Protein AF-A0A1F7A642-F1 (afdb_monomer)

Mean predicted aligned error: 2.43 Å

Sequence (135 aa):
MNEIINKEIEILWADDEKYSVEQKLEAFSRLKESASEKDLPQLLELLKSDRNNFWTRELLSEPVSQLGGSECLPELFEALFLNEQEGHDNDSFRLFLTEIAESEPEKCKEQLMLLLSKPDFKNKKDAEWLLQFCK

Foldseek 3Di:
DDVLLVVLVVQLLDDCVVPPPVRNVVSLVSNLVSDALVCLVVLLVSLPDPSDDLVSVLSSLQSNLVNPQLVCVVSLQVSVVVCVVVPHPSPSSLVSLLVSCQVPLVSNLVSLVVLCPDPPRDPVVSSVVSNVSSD

Nearest PDB structures (foldseek):
  2x1g-assembly2_G  TM=5.239E-01  e=5.440E+00  Drosophila melanogaster
  7p3y-assembly1_B  TM=4.889E-01  e=6.300E+00  Saccharomyces cerevisiae

pLDDT: mean 97.06, std 2.3, range [80.88, 98.69]

Structure (mmCIF, N/CA/C/O backbone):
data_AF-A0A1F7A642-F1
#
_entry.id   AF-A0A1F7A642-F1
#
loop_
_atom_site.group_PDB
_atom_site.id
_atom_site.type_symbol
_atom_site.label_atom_id
_atom_site.label_alt_id
_atom_site.label_comp_id
_atom_site.label_asym_id
_atom_site.label_entity_id
_atom_site.label_seq_id
_atom_site.pdbx_PDB_ins_code
_atom_site.Cartn_x
_atom_site.Cartn_y
_atom_site.Cartn_z
_atom_site.occupancy
_atom_site.B_iso_or_equiv
_atom_site.auth_seq_id
_atom_site.auth_comp_id
_atom_site.auth_asym_id
_atom_site.auth_atom_id
_atom_site.pdbx_PDB_model_num
ATOM 1 N N . MET A 1 1 ? -3.763 15.997 -12.162 1.00 80.88 1 MET A N 1
ATOM 2 C CA . MET A 1 1 ? -2.970 14.840 -12.601 1.00 80.88 1 MET A CA 1
ATOM 3 C C . MET A 1 1 ? -1.533 15.300 -12.711 1.00 80.88 1 MET A C 1
ATOM 5 O O . MET A 1 1 ? -1.265 16.260 -13.426 1.00 80.88 1 MET A O 1
ATOM 9 N N . ASN A 1 2 ? -0.660 14.712 -11.907 1.00 93.94 2 ASN A N 1
ATOM 10 C CA . ASN A 1 2 ? 0.756 15.023 -11.850 1.00 93.94 2 ASN A CA 1
ATOM 11 C C . ASN A 1 2 ? 1.484 14.214 -12.932 1.00 93.94 2 ASN A C 1
ATOM 13 O O . ASN A 1 2 ? 1.486 12.982 -12.912 1.00 93.94 2 ASN A O 1
ATOM 17 N N . GLU A 1 3 ? 2.066 14.919 -13.902 1.00 96.25 3 GLU A N 1
ATOM 18 C CA . GLU A 1 3 ? 2.737 14.311 -15.058 1.00 96.25 3 GLU A CA 1
ATOM 19 C C . GLU A 1 3 ? 4.022 13.569 -14.671 1.00 96.25 3 GLU A C 1
ATOM 21 O O . GLU A 1 3 ? 4.417 12.632 -15.363 1.00 96.25 3 GLU A O 1
ATOM 26 N N . ILE A 1 4 ? 4.665 13.944 -13.556 1.00 97.81 4 ILE A N 1
ATOM 27 C CA . ILE A 1 4 ? 5.838 13.218 -13.056 1.00 97.81 4 ILE A CA 1
ATOM 28 C C . ILE A 1 4 ? 5.401 11.831 -12.590 1.00 97.81 4 ILE A C 1
ATOM 30 O O . ILE A 1 4 ? 5.971 10.844 -13.040 1.00 97.81 4 ILE A O 1
ATOM 34 N N . ILE A 1 5 ? 4.331 11.741 -11.795 1.00 98.25 5 ILE A N 1
ATOM 35 C CA . ILE A 1 5 ? 3.779 10.456 -11.344 1.00 98.25 5 ILE A CA 1
ATOM 36 C C . ILE A 1 5 ? 3.458 9.551 -12.545 1.00 98.25 5 ILE A C 1
ATOM 38 O O . ILE A 1 5 ? 3.882 8.397 -12.563 1.00 98.25 5 ILE A O 1
ATOM 42 N N . ASN A 1 6 ? 2.798 10.083 -13.583 1.00 97.19 6 ASN A N 1
ATOM 43 C CA . ASN A 1 6 ? 2.490 9.331 -14.808 1.00 97.19 6 ASN A CA 1
ATOM 44 C C . ASN A 1 6 ? 3.745 8.845 -15.541 1.00 97.19 6 ASN A C 1
ATOM 46 O O . ASN A 1 6 ? 3.799 7.717 -16.021 1.00 97.19 6 ASN A O 1
ATOM 50 N N . LYS A 1 7 ? 4.766 9.694 -15.654 1.00 98.19 7 LYS A N 1
ATOM 51 C CA . LYS A 1 7 ? 6.006 9.324 -16.335 1.00 98.19 7 LYS A CA 1
ATOM 52 C C . LYS A 1 7 ? 6.761 8.232 -15.580 1.00 98.19 7 LYS A C 1
ATOM 54 O O . LYS A 1 7 ? 7.294 7.318 -16.205 1.00 98.19 7 LYS A O 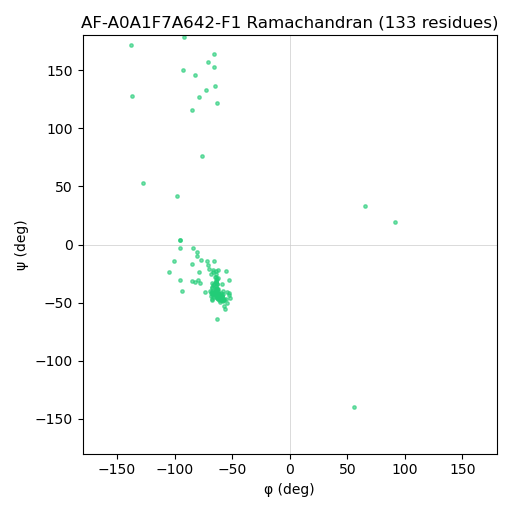1
ATOM 59 N N . GLU A 1 8 ? 6.845 8.345 -14.260 1.00 98.44 8 GLU A N 1
ATOM 60 C CA . GLU A 1 8 ? 7.638 7.426 -13.450 1.00 98.44 8 GLU A CA 1
ATOM 61 C C . GLU A 1 8 ? 6.924 6.079 -13.235 1.00 98.44 8 GLU A C 1
ATOM 63 O O . GLU A 1 8 ? 7.593 5.047 -13.253 1.00 98.44 8 GLU A O 1
ATOM 68 N N . ILE A 1 9 ? 5.585 6.035 -13.146 1.00 98.12 9 ILE A N 1
ATOM 69 C CA . ILE A 1 9 ? 4.854 4.755 -13.050 1.00 98.12 9 ILE A CA 1
ATOM 70 C C . ILE A 1 9 ? 5.013 3.891 -14.312 1.00 98.12 9 ILE A C 1
ATOM 72 O O . ILE A 1 9 ? 5.126 2.672 -14.215 1.00 98.12 9 ILE A O 1
ATOM 76 N N . GLU A 1 10 ? 5.139 4.498 -15.498 1.00 98.25 10 GLU A N 1
ATOM 77 C CA . GLU A 1 10 ? 5.435 3.757 -16.734 1.00 98.25 10 GLU A CA 1
ATOM 78 C C . GLU A 1 10 ? 6.807 3.068 -16.706 1.00 98.25 10 GLU A C 1
ATOM 80 O O . GLU A 1 10 ? 6.996 2.044 -17.363 1.00 98.25 10 GLU A O 1
ATOM 85 N N . ILE A 1 11 ? 7.768 3.605 -15.944 1.00 98.19 11 ILE A N 1
ATOM 86 C CA . ILE A 1 11 ? 9.065 2.953 -15.720 1.00 98.19 11 ILE A CA 1
ATOM 87 C C . ILE A 1 11 ? 8.888 1.768 -14.764 1.00 98.19 11 ILE A C 1
ATOM 89 O O . ILE A 1 11 ? 9.446 0.701 -15.013 1.00 98.19 11 ILE A O 1
ATOM 93 N N . LEU A 1 12 ? 8.079 1.924 -13.712 1.00 97.81 12 LEU A N 1
ATOM 94 C CA . LEU A 1 12 ? 7.792 0.847 -12.758 1.00 97.81 12 LEU A CA 1
ATOM 95 C C . LEU A 1 12 ? 7.071 -0.343 -13.411 1.00 97.81 12 LEU A C 1
ATOM 97 O O . LEU A 1 12 ? 7.401 -1.489 -13.110 1.00 97.81 12 LEU A O 1
ATOM 101 N N . TRP A 1 13 ? 6.147 -0.085 -14.341 1.00 97.81 13 TRP A N 1
ATOM 102 C CA . TRP A 1 13 ? 5.422 -1.119 -15.096 1.00 97.81 13 TRP A CA 1
ATOM 103 C C . TRP A 1 13 ? 6.188 -1.719 -16.274 1.00 97.81 13 TRP A C 1
ATOM 105 O O . TRP A 1 13 ? 5.711 -2.670 -16.894 1.00 97.81 13 TRP A O 1
ATOM 115 N N . ALA A 1 14 ? 7.326 -1.146 -16.649 1.00 96.94 14 ALA A N 1
ATOM 116 C CA . ALA A 1 14 ? 8.105 -1.670 -17.756 1.00 96.94 14 ALA A CA 1
ATOM 117 C C . ALA A 1 14 ? 8.780 -2.998 -17.387 1.00 96.94 14 ALA A C 1
ATOM 119 O O . ALA A 1 14 ? 9.028 -3.287 -16.220 1.00 96.94 14 ALA A O 1
ATOM 120 N N . ASP A 1 15 ? 9.118 -3.793 -18.397 1.00 92.25 15 ASP A N 1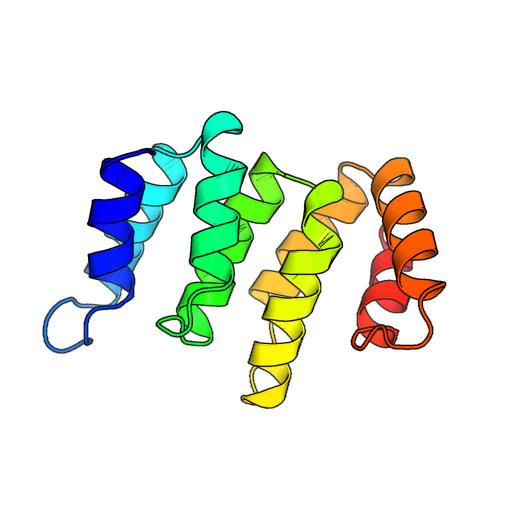
ATOM 121 C CA . ASP A 1 15 ? 9.882 -5.028 -18.218 1.00 92.25 15 ASP A CA 1
ATOM 122 C C . ASP A 1 15 ? 11.314 -4.745 -17.712 1.00 92.25 15 ASP A C 1
ATOM 124 O O . ASP A 1 15 ? 11.881 -3.678 -17.984 1.00 92.25 15 ASP A O 1
ATOM 128 N N . ASP A 1 16 ? 11.898 -5.707 -16.998 1.00 89.94 16 ASP A N 1
ATOM 129 C CA . ASP A 1 16 ? 13.271 -5.653 -16.485 1.00 89.94 16 ASP A CA 1
ATOM 130 C C . ASP A 1 16 ? 14.319 -5.610 -17.614 1.00 89.94 16 ASP A C 1
ATOM 132 O O . ASP A 1 16 ? 15.417 -5.089 -17.419 1.00 89.94 16 ASP A O 1
ATOM 136 N N . GLU A 1 17 ? 13.981 -6.075 -18.826 1.00 92.81 17 GLU A N 1
ATOM 137 C CA . GLU A 1 17 ? 14.832 -5.902 -20.015 1.00 92.81 17 GLU A CA 1
ATOM 138 C C . GLU A 1 17 ? 14.996 -4.428 -20.424 1.00 92.81 17 GLU A C 1
ATOM 140 O O . GLU A 1 17 ? 15.998 -4.053 -21.038 1.00 92.81 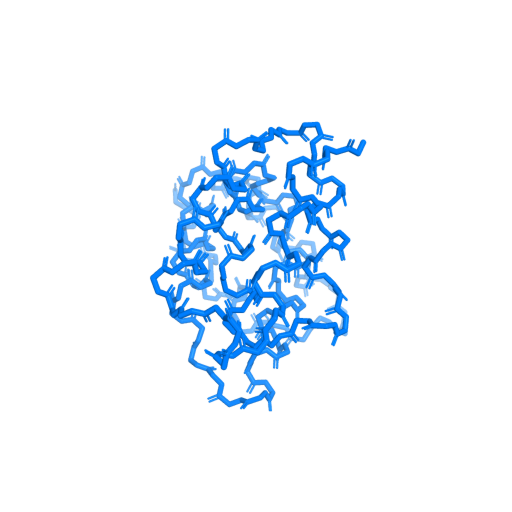17 GLU A O 1
ATOM 145 N N . LYS A 1 18 ? 14.004 -3.582 -20.111 1.00 96.06 18 LYS A N 1
ATOM 146 C CA . LYS A 1 18 ? 13.991 -2.166 -20.500 1.00 96.06 18 LYS A CA 1
ATOM 147 C C . LYS A 1 18 ? 14.563 -1.263 -19.412 1.00 96.06 18 LYS A C 1
ATOM 149 O O . LYS A 1 18 ? 15.252 -0.296 -19.741 1.00 96.06 18 LYS A O 1
ATOM 154 N N . TYR A 1 19 ? 14.249 -1.548 -18.151 1.00 96.62 19 TYR A N 1
ATOM 155 C CA . TYR A 1 19 ? 14.750 -0.797 -17.005 1.00 96.62 19 TYR A CA 1
ATOM 156 C C . TYR A 1 19 ? 15.172 -1.746 -15.893 1.00 96.62 19 TYR A C 1
ATOM 158 O O . TYR A 1 19 ? 14.376 -2.571 -15.453 1.00 96.62 19 TYR A O 1
ATOM 166 N N . SER A 1 20 ? 16.400 -1.581 -15.402 1.00 97.00 20 SER A N 1
ATOM 167 C CA . SER A 1 20 ? 16.897 -2.359 -14.270 1.00 97.00 20 SER A CA 1
ATOM 168 C C . SER A 1 20 ? 16.131 -2.036 -12.984 1.00 97.00 20 SER A C 1
ATOM 170 O O . SER A 1 20 ? 15.477 -0.994 -12.868 1.00 97.00 20 SER A O 1
ATOM 172 N N . VAL A 1 21 ? 16.262 -2.906 -11.981 1.00 96.50 21 VAL A N 1
ATOM 173 C CA . VAL A 1 21 ? 15.678 -2.691 -10.648 1.00 96.50 21 VAL A CA 1
ATOM 174 C C . VAL A 1 21 ? 16.123 -1.349 -10.061 1.00 96.50 21 VAL A C 1
ATOM 176 O O . VAL A 1 21 ? 15.297 -0.617 -9.525 1.00 96.50 21 VAL A O 1
ATOM 179 N N . GLU A 1 22 ? 17.392 -0.972 -10.221 1.00 97.50 22 GLU A N 1
ATOM 180 C CA . GLU A 1 22 ? 17.917 0.316 -9.755 1.00 97.50 22 GLU A CA 1
ATOM 181 C C . GLU A 1 22 ? 17.212 1.487 -10.444 1.00 97.50 22 GLU A C 1
ATOM 183 O O . GLU A 1 22 ? 16.768 2.419 -9.778 1.00 97.50 22 GLU A O 1
ATOM 188 N N . GLN A 1 23 ? 17.031 1.419 -11.765 1.00 98.12 23 GLN A N 1
ATOM 189 C CA . GLN A 1 23 ? 16.343 2.470 -12.520 1.00 98.12 23 GLN A CA 1
ATOM 190 C C . GLN A 1 23 ? 14.871 2.598 -12.115 1.00 98.12 23 GLN A C 1
ATOM 192 O O . GLN A 1 23 ? 14.333 3.708 -12.071 1.00 98.12 23 GLN A O 1
ATOM 197 N N . LYS A 1 24 ? 14.223 1.474 -11.794 1.00 98.44 24 LYS A N 1
ATOM 198 C CA . LYS A 1 24 ? 12.858 1.456 -11.265 1.00 98.44 24 LYS A CA 1
ATOM 199 C C . LYS A 1 24 ? 12.797 2.046 -9.857 1.00 98.44 24 LYS A C 1
ATOM 201 O O . LYS A 1 24 ? 11.947 2.889 -9.605 1.00 98.44 24 LYS A O 1
ATOM 206 N N . LEU A 1 25 ? 13.724 1.706 -8.964 1.00 98.06 25 LEU A N 1
ATOM 207 C CA . LEU A 1 25 ? 13.790 2.304 -7.625 1.00 98.06 25 LEU A CA 1
ATOM 208 C C . LEU A 1 25 ? 14.066 3.814 -7.673 1.00 98.06 25 LEU A C 1
ATOM 210 O O . LEU A 1 25 ? 13.459 4.576 -6.924 1.00 98.06 25 LEU A O 1
ATOM 214 N N . GLU A 1 26 ? 14.913 4.276 -8.593 1.00 98.50 26 GLU A N 1
ATOM 215 C CA . GLU A 1 26 ? 15.109 5.709 -8.828 1.00 98.50 26 GLU A CA 1
ATOM 216 C C . GLU A 1 26 ? 13.831 6.388 -9.348 1.00 98.50 26 GLU A C 1
ATOM 218 O O . GLU A 1 26 ? 13.519 7.511 -8.946 1.00 98.50 26 GLU A O 1
ATOM 223 N N . ALA A 1 27 ? 13.082 5.724 -10.236 1.00 98.56 27 ALA A N 1
ATOM 224 C CA . ALA A 1 27 ? 11.791 6.220 -10.713 1.00 98.56 27 ALA A CA 1
ATOM 225 C C . ALA A 1 27 ? 10.766 6.298 -9.583 1.00 98.56 27 ALA A C 1
ATOM 227 O O . ALA A 1 27 ? 10.093 7.316 -9.435 1.00 98.56 27 ALA A O 1
ATOM 228 N N . PHE A 1 28 ? 10.714 5.277 -8.730 1.00 98.56 28 PHE A N 1
ATOM 229 C CA . PHE A 1 28 ? 9.895 5.290 -7.529 1.00 98.56 28 PHE A CA 1
ATOM 230 C C . PHE A 1 28 ? 10.268 6.445 -6.587 1.00 98.56 28 PHE A C 1
ATOM 232 O O . PHE A 1 28 ? 9.377 7.165 -6.142 1.00 98.56 28 PHE A O 1
ATOM 239 N N . SER A 1 29 ? 11.562 6.693 -6.343 1.00 98.50 29 SER A N 1
ATOM 240 C CA . SER A 1 29 ? 12.005 7.829 -5.517 1.00 98.50 29 SER A CA 1
ATOM 241 C C . SER A 1 29 ? 11.496 9.157 -6.075 1.00 98.50 29 SER A C 1
ATOM 243 O O . SER A 1 29 ? 10.905 9.948 -5.344 1.00 98.50 29 SER A O 1
ATOM 245 N N . ARG A 1 30 ? 11.633 9.376 -7.391 1.00 98.62 30 ARG A N 1
ATOM 24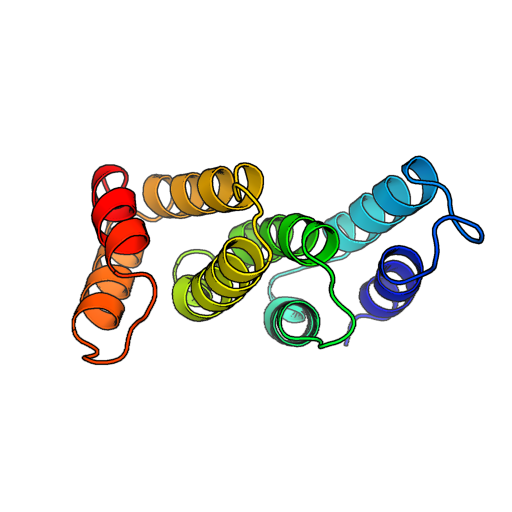6 C CA . ARG A 1 30 ? 11.126 10.587 -8.056 1.00 98.62 30 ARG A CA 1
ATOM 247 C C . ARG A 1 30 ? 9.605 10.698 -7.994 1.00 98.62 30 ARG A C 1
ATOM 249 O O . ARG A 1 30 ? 9.093 11.792 -7.769 1.00 98.62 30 ARG A O 1
ATOM 256 N N . LEU A 1 31 ? 8.885 9.588 -8.178 1.00 98.50 31 LEU A N 1
ATOM 257 C CA . LEU A 1 31 ? 7.429 9.536 -8.036 1.00 98.50 31 LEU A CA 1
ATOM 258 C C . LEU A 1 31 ? 7.028 9.993 -6.633 1.00 98.50 31 LEU A C 1
ATOM 260 O O . LEU A 1 31 ? 6.243 10.932 -6.511 1.00 98.50 31 LEU A O 1
ATOM 264 N N . LYS A 1 32 ? 7.619 9.387 -5.597 1.00 97.94 32 LYS A N 1
ATOM 265 C CA . LYS A 1 32 ? 7.338 9.692 -4.191 1.00 97.94 32 LYS A CA 1
ATOM 266 C C . LYS A 1 32 ? 7.666 11.143 -3.837 1.00 97.94 32 LYS A C 1
ATOM 268 O O . LYS A 1 32 ? 6.822 11.830 -3.280 1.00 97.94 32 LYS A O 1
ATOM 273 N N . GLU A 1 33 ? 8.846 11.631 -4.215 1.00 98.06 33 GLU A N 1
ATOM 274 C CA . GLU A 1 33 ? 9.274 13.018 -3.969 1.00 98.06 33 GLU A CA 1
ATOM 275 C C . GLU A 1 33 ? 8.386 14.054 -4.672 1.00 98.06 33 GLU A C 1
ATOM 277 O O . GLU A 1 33 ? 8.250 15.183 -4.201 1.00 98.06 33 GLU A O 1
ATOM 282 N N . SER A 1 34 ? 7.789 13.687 -5.809 1.00 97.81 34 SER A N 1
ATOM 283 C CA . SER A 1 34 ? 6.895 14.567 -6.567 1.00 97.81 34 SER A CA 1
ATOM 284 C C . SER A 1 34 ? 5.446 14.557 -6.080 1.00 97.81 34 SER A C 1
ATOM 286 O O . SER A 1 34 ? 4.681 15.444 -6.468 1.00 97.81 34 SER A O 1
ATOM 288 N N . ALA A 1 35 ? 5.058 13.550 -5.295 1.00 98.12 35 ALA A N 1
ATOM 289 C CA . ALA A 1 35 ? 3.684 13.341 -4.874 1.00 98.12 35 ALA A CA 1
ATOM 290 C C . ALA A 1 35 ? 3.316 14.214 -3.669 1.00 98.12 35 ALA A C 1
ATOM 292 O O . ALA A 1 35 ? 4.119 14.479 -2.777 1.00 98.12 35 ALA A O 1
ATOM 293 N N . SER A 1 36 ? 2.059 14.647 -3.640 1.00 98.12 36 SER A N 1
ATOM 294 C CA . SER A 1 36 ? 1.471 15.399 -2.533 1.00 98.12 36 SER A CA 1
ATOM 295 C C . SER A 1 36 ? 0.061 14.896 -2.227 1.00 98.12 36 SER A C 1
ATOM 297 O O . SER A 1 36 ? -0.517 14.149 -3.013 1.00 98.12 36 SER A O 1
ATOM 299 N N . GLU A 1 37 ? -0.550 15.359 -1.134 1.00 97.50 37 GLU A N 1
ATOM 300 C CA . GLU A 1 37 ? -1.937 15.010 -0.772 1.00 97.50 37 GLU A CA 1
ATOM 301 C C . GLU A 1 37 ? -2.941 15.264 -1.916 1.00 97.50 37 GLU A C 1
ATOM 303 O O . GLU A 1 37 ? -3.923 14.541 -2.069 1.00 97.50 37 GLU A O 1
ATOM 308 N N . LYS A 1 38 ? -2.681 16.260 -2.778 1.00 97.88 38 LYS A N 1
ATOM 309 C CA . LYS A 1 38 ? -3.528 16.573 -3.947 1.00 97.88 38 LYS A CA 1
ATOM 310 C C . LYS A 1 38 ? -3.523 15.475 -5.010 1.00 97.88 38 LYS A C 1
ATOM 312 O O . LYS A 1 38 ? -4.443 15.418 -5.824 1.00 97.88 38 LYS A O 1
ATOM 317 N N . ASP A 1 39 ? -2.491 14.642 -5.011 1.00 98.38 39 ASP A N 1
ATOM 318 C CA . ASP A 1 39 ? -2.287 13.560 -5.967 1.00 98.38 39 ASP A CA 1
ATOM 319 C C . ASP A 1 39 ? -2.799 12.217 -5.432 1.00 98.38 39 ASP A C 1
ATOM 321 O O . ASP A 1 39 ? -2.794 11.229 -6.163 1.00 98.38 39 ASP A O 1
ATOM 325 N N . LEU A 1 40 ? -3.301 12.170 -4.192 1.00 98.31 40 LEU A N 1
ATOM 326 C CA . LEU A 1 40 ? -3.823 10.950 -3.581 1.00 98.31 40 LEU A CA 1
ATOM 327 C C . LEU A 1 40 ? -4.886 10.244 -4.445 1.00 98.31 40 LEU A C 1
ATOM 329 O O . LEU A 1 40 ? -4.761 9.034 -4.624 1.00 98.31 40 LEU A O 1
ATOM 333 N N . PRO A 1 41 ? -5.867 10.933 -5.072 1.00 98.31 41 PRO A N 1
ATOM 334 C CA . PRO A 1 41 ? -6.806 10.264 -5.975 1.00 98.31 41 PRO A CA 1
ATOM 335 C C . PRO A 1 41 ? -6.113 9.545 -7.141 1.00 98.31 41 PRO A C 1
ATOM 337 O O . PRO A 1 41 ? -6.475 8.420 -7.467 1.00 98.31 41 PRO A O 1
ATOM 340 N N . GLN A 1 42 ? -5.077 10.159 -7.724 1.00 98.31 42 GLN A N 1
ATOM 341 C CA . GLN A 1 42 ? -4.292 9.554 -8.802 1.00 98.31 42 GLN A CA 1
ATOM 342 C C . GLN A 1 42 ? -3.493 8.351 -8.290 1.00 98.31 42 GLN A C 1
ATOM 344 O O . GLN A 1 42 ? -3.470 7.314 -8.940 1.00 98.31 42 GLN A O 1
ATOM 349 N N . LEU A 1 43 ? -2.866 8.447 -7.114 1.00 98.62 43 LEU A N 1
ATOM 350 C CA . LEU A 1 43 ? -2.131 7.326 -6.517 1.00 98.62 43 LEU A CA 1
ATOM 351 C C . LEU A 1 43 ? -3.045 6.131 -6.203 1.00 98.62 43 LEU A C 1
ATOM 353 O O . LEU A 1 43 ? -2.650 4.991 -6.431 1.00 98.62 43 LEU A O 1
ATOM 357 N N . LEU A 1 44 ? -4.273 6.378 -5.737 1.00 98.56 44 LEU A N 1
ATOM 358 C CA . LEU A 1 44 ? -5.264 5.326 -5.492 1.00 98.56 44 LEU A CA 1
ATOM 359 C C . LEU A 1 44 ? -5.741 4.665 -6.793 1.00 98.56 44 LEU A C 1
ATOM 361 O O . LEU A 1 44 ? -5.932 3.450 -6.822 1.00 98.56 44 LEU A O 1
ATOM 365 N N . GLU A 1 45 ? -5.908 5.433 -7.874 1.00 98.25 45 GLU A N 1
ATOM 366 C CA . GLU A 1 45 ? -6.174 4.875 -9.208 1.00 98.25 45 GLU A CA 1
ATOM 367 C C . GLU A 1 45 ? -5.013 3.996 -9.685 1.00 98.25 45 GLU A C 1
ATOM 369 O O . GLU A 1 45 ? -5.239 2.886 -10.170 1.00 98.25 45 GLU A O 1
ATOM 374 N N . LEU A 1 46 ? -3.771 4.450 -9.491 1.00 98.31 46 LEU A N 1
ATOM 375 C CA . LEU A 1 46 ? -2.584 3.680 -9.852 1.00 98.31 46 LEU A CA 1
ATOM 376 C C . LEU A 1 46 ? -2.460 2.400 -9.030 1.00 98.31 46 LEU A C 1
ATOM 378 O O . LEU A 1 46 ? -2.182 1.363 -9.618 1.00 98.31 46 LEU A O 1
ATOM 382 N N . LEU A 1 47 ? -2.717 2.429 -7.717 1.00 98.31 47 LEU A N 1
ATOM 383 C CA . LEU A 1 47 ? -2.682 1.245 -6.846 1.00 98.31 47 LEU A CA 1
ATOM 384 C C . LEU A 1 47 ? -3.668 0.155 -7.308 1.00 98.31 47 LEU A C 1
ATOM 386 O O . LEU A 1 47 ? -3.366 -1.036 -7.217 1.00 98.31 47 LEU A O 1
ATOM 390 N N . LYS A 1 48 ? -4.817 0.568 -7.859 1.00 97.56 48 LYS A N 1
ATOM 391 C CA . LYS A 1 48 ? -5.875 -0.308 -8.391 1.00 97.56 48 LYS A CA 1
ATOM 392 C C . LYS A 1 48 ? -5.639 -0.770 -9.834 1.00 97.56 48 LYS A C 1
ATOM 394 O O . LYS A 1 48 ? -6.452 -1.529 -10.358 1.00 97.56 48 LYS A O 1
ATOM 399 N N . SER A 1 49 ? -4.575 -0.313 -10.496 1.00 97.94 49 SER A N 1
ATOM 400 C CA . SER A 1 49 ? -4.314 -0.677 -11.889 1.00 97.94 49 SER A CA 1
ATOM 401 C C . SER A 1 49 ? -4.036 -2.174 -12.040 1.00 97.94 49 SER A C 1
ATOM 403 O O . SER A 1 49 ? -3.245 -2.762 -11.304 1.00 97.94 49 SER A O 1
ATOM 405 N N . ASP A 1 50 ? -4.633 -2.766 -13.070 1.00 96.75 50 ASP A N 1
ATOM 406 C CA . ASP A 1 50 ? -4.391 -4.133 -13.540 1.00 96.75 50 ASP A CA 1
ATOM 407 C C . ASP A 1 50 ? -2.974 -4.353 -14.094 1.00 96.75 50 ASP A C 1
ATOM 409 O O . ASP A 1 50 ? -2.535 -5.492 -14.245 1.00 96.75 50 ASP A O 1
ATOM 413 N N . ARG A 1 51 ? -2.236 -3.271 -14.365 1.00 97.56 51 ARG A N 1
ATOM 414 C CA . ARG A 1 51 ? -0.820 -3.315 -14.752 1.00 97.56 51 ARG A CA 1
ATOM 415 C C . ARG A 1 51 ? 0.111 -3.561 -13.571 1.00 97.56 51 ARG A C 1
ATOM 417 O O . ARG A 1 51 ? 1.288 -3.847 -13.787 1.00 97.56 51 ARG A O 1
ATOM 424 N N . ASN A 1 52 ? -0.384 -3.436 -12.341 1.00 97.44 52 ASN A N 1
ATOM 425 C CA . ASN A 1 52 ? 0.436 -3.691 -11.173 1.00 97.44 52 ASN A CA 1
ATOM 426 C C . ASN A 1 52 ? 0.699 -5.187 -10.986 1.00 97.44 52 ASN A C 1
ATOM 428 O O . ASN A 1 52 ? -0.223 -6.000 -10.956 1.00 97.44 52 ASN A O 1
ATOM 432 N N . ASN A 1 53 ? 1.961 -5.518 -10.736 1.00 95.88 53 ASN A N 1
ATOM 433 C CA . ASN A 1 53 ? 2.350 -6.751 -10.059 1.00 95.88 53 ASN A CA 1
ATOM 434 C C . ASN A 1 53 ? 2.460 -6.514 -8.541 1.00 95.88 53 ASN A C 1
ATOM 436 O O . ASN A 1 53 ? 2.312 -5.378 -8.069 1.00 95.88 53 ASN A O 1
ATOM 440 N N . PHE A 1 54 ? 2.776 -7.567 -7.784 1.00 95.69 54 PHE A N 1
ATOM 441 C CA . PHE A 1 54 ? 2.924 -7.468 -6.332 1.00 95.69 54 PHE A CA 1
ATOM 442 C C . PHE A 1 54 ? 3.872 -6.347 -5.889 1.00 95.69 54 PHE A C 1
ATOM 444 O O . PHE A 1 54 ? 3.518 -5.546 -5.026 1.00 95.69 54 PHE A O 1
ATOM 451 N N . TRP A 1 55 ? 5.035 -6.242 -6.538 1.00 95.44 55 TRP A N 1
ATOM 452 C CA . TRP A 1 55 ? 6.093 -5.311 -6.164 1.00 95.44 55 TRP A CA 1
ATOM 453 C C . TRP A 1 55 ? 5.673 -3.858 -6.383 1.00 95.44 55 TRP A C 1
ATOM 455 O O . TRP A 1 55 ? 5.876 -3.011 -5.520 1.00 95.44 55 TRP A O 1
ATOM 465 N N . THR A 1 56 ? 5.004 -3.560 -7.498 1.00 96.94 56 THR A N 1
ATOM 466 C CA . THR A 1 56 ? 4.468 -2.213 -7.751 1.00 96.94 56 THR A CA 1
ATOM 467 C C . THR A 1 56 ? 3.356 -1.823 -6.777 1.00 96.94 56 THR A C 1
ATOM 469 O O . THR A 1 56 ? 3.296 -0.657 -6.387 1.00 96.94 56 THR A O 1
ATOM 472 N N . ARG A 1 57 ? 2.522 -2.774 -6.316 1.00 98.06 57 ARG A N 1
ATOM 473 C CA . ARG A 1 57 ? 1.547 -2.502 -5.244 1.00 98.06 57 ARG A CA 1
ATOM 474 C C . ARG A 1 57 ? 2.245 -2.200 -3.924 1.00 98.06 57 ARG A C 1
ATOM 476 O O . ARG A 1 57 ? 1.847 -1.253 -3.255 1.00 98.06 57 ARG A O 1
ATOM 483 N N . GLU A 1 58 ? 3.298 -2.942 -3.578 1.00 96.19 58 GLU A N 1
ATOM 484 C CA . GLU A 1 58 ? 4.087 -2.656 -2.373 1.00 96.19 58 GLU A CA 1
ATOM 485 C C . GLU A 1 58 ? 4.748 -1.278 -2.435 1.00 96.19 58 GLU A C 1
ATOM 487 O O . GLU A 1 58 ? 4.622 -0.499 -1.494 1.00 96.19 58 GLU A O 1
ATOM 492 N N . LEU A 1 59 ? 5.382 -0.927 -3.557 1.00 97.19 59 LEU A N 1
ATOM 493 C CA . LEU A 1 59 ? 5.991 0.392 -3.731 1.00 97.19 59 LEU A CA 1
ATOM 494 C C . LEU A 1 59 ? 4.950 1.511 -3.604 1.00 97.19 59 LEU A C 1
ATOM 496 O O . LEU A 1 59 ? 5.159 2.464 -2.861 1.00 97.19 59 LEU A O 1
ATOM 500 N N . LEU A 1 60 ? 3.804 1.393 -4.282 1.00 98.06 60 LEU A N 1
ATOM 501 C CA . LEU A 1 60 ? 2.743 2.404 -4.222 1.00 98.06 60 LEU A CA 1
ATOM 502 C C . LEU A 1 60 ? 2.076 2.505 -2.846 1.00 98.06 60 LEU A C 1
ATOM 504 O O . LEU A 1 60 ? 1.540 3.565 -2.517 1.00 98.06 60 LEU A O 1
ATOM 508 N N . SER A 1 61 ? 2.124 1.447 -2.033 1.00 97.88 61 SER A N 1
ATOM 509 C CA . SER A 1 61 ? 1.563 1.474 -0.683 1.00 97.88 61 SER A CA 1
ATOM 510 C C . SER A 1 61 ? 2.254 2.492 0.226 1.00 97.88 61 SER A C 1
ATOM 512 O O . SER A 1 61 ? 1.580 3.079 1.068 1.00 97.88 61 SER A O 1
ATOM 514 N N . GLU A 1 62 ? 3.544 2.784 0.014 1.00 97.88 62 GLU A N 1
ATOM 515 C CA . GLU A 1 62 ? 4.284 3.774 0.805 1.00 97.88 62 GLU A CA 1
ATOM 516 C C . GLU A 1 62 ? 3.703 5.196 0.649 1.00 97.88 62 GLU A C 1
ATOM 518 O O 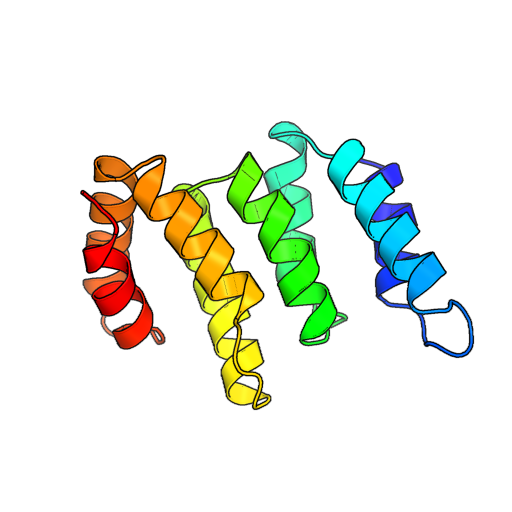. GLU A 1 62 ? 3.194 5.734 1.635 1.00 97.88 62 GLU A O 1
ATOM 523 N N . PRO A 1 63 ? 3.713 5.835 -0.544 1.00 98.19 63 PRO A N 1
ATOM 524 C CA . PRO A 1 63 ? 3.185 7.189 -0.689 1.00 98.19 63 PRO A CA 1
ATOM 525 C C . PRO A 1 63 ? 1.679 7.263 -0.416 1.00 98.19 63 PRO A C 1
ATOM 527 O O . PRO A 1 63 ? 1.215 8.275 0.102 1.00 98.19 63 PRO A O 1
ATOM 530 N N . VAL A 1 64 ? 0.904 6.210 -0.715 1.00 98.56 64 VAL A N 1
ATOM 531 C CA . VAL A 1 64 ? -0.529 6.170 -0.369 1.00 98.56 64 VAL A CA 1
ATOM 532 C C . VAL A 1 64 ? -0.721 6.208 1.148 1.00 98.56 64 VAL A C 1
ATOM 534 O O . VAL A 1 64 ? -1.534 6.992 1.635 1.00 98.56 64 VAL A O 1
ATOM 537 N N . SER A 1 65 ? 0.052 5.421 1.898 1.00 98.31 65 SER A N 1
ATOM 538 C CA . SER A 1 65 ? -0.016 5.395 3.362 1.00 98.31 65 SER A CA 1
ATOM 539 C C . SER A 1 65 ? 0.444 6.718 3.973 1.00 98.31 65 SER A C 1
ATOM 541 O O . SER A 1 65 ? -0.245 7.267 4.828 1.00 98.31 65 SER A O 1
ATOM 543 N N . GLN A 1 66 ? 1.561 7.271 3.489 1.00 97.81 66 GLN A N 1
ATOM 544 C CA . GLN A 1 66 ? 2.141 8.519 3.998 1.00 97.81 66 GLN A CA 1
ATOM 545 C C . GLN A 1 66 ? 1.260 9.749 3.736 1.00 97.81 66 GLN A C 1
ATOM 547 O O . GLN A 1 66 ? 1.235 10.661 4.558 1.00 97.81 66 GLN A O 1
ATOM 552 N N . LEU A 1 67 ? 0.555 9.797 2.600 1.00 98.31 67 LEU A N 1
ATOM 553 C CA . LEU A 1 67 ? -0.257 10.956 2.206 1.00 98.31 67 LEU A CA 1
ATOM 554 C C . LEU A 1 67 ? -1.734 10.827 2.602 1.00 98.31 67 LEU A C 1
ATOM 556 O O . LEU A 1 67 ? -2.396 11.840 2.808 1.00 98.31 67 LEU A O 1
ATOM 560 N N . GLY A 1 68 ? -2.272 9.605 2.650 1.00 97.75 68 GLY A N 1
ATOM 561 C CA . GLY A 1 68 ? -3.693 9.352 2.902 1.00 97.75 68 GLY A CA 1
ATOM 562 C C . GLY A 1 68 ? -4.022 8.841 4.305 1.00 97.75 68 GLY A C 1
ATOM 563 O O . GLY A 1 68 ? -5.149 9.028 4.778 1.00 97.75 68 GLY A O 1
ATOM 564 N N . GLY A 1 69 ? -3.058 8.217 4.985 1.00 98.25 69 GLY A N 1
ATOM 565 C CA . GLY A 1 69 ? -3.244 7.667 6.324 1.00 98.25 69 GLY A CA 1
ATOM 566 C C . GLY A 1 69 ? -4.408 6.674 6.403 1.00 98.25 69 GLY A C 1
ATOM 567 O O . GLY A 1 69 ? -4.656 5.881 5.490 1.00 98.25 69 GLY A O 1
ATOM 568 N N . SER A 1 70 ? -5.171 6.754 7.495 1.00 98.31 70 SER A N 1
ATOM 569 C CA . SER A 1 70 ? -6.269 5.824 7.802 1.00 98.31 70 SER A CA 1
ATOM 570 C C . SER A 1 70 ? -7.411 5.837 6.784 1.00 98.31 70 SER A C 1
ATOM 572 O O . SER A 1 70 ? -8.154 4.862 6.684 1.00 98.31 70 SER A O 1
ATOM 574 N N . GLU A 1 71 ? -7.569 6.918 6.017 1.00 98.06 71 GLU A N 1
ATOM 575 C CA . GLU A 1 71 ? -8.637 7.022 5.012 1.00 98.06 71 GLU A CA 1
ATOM 576 C C . GLU A 1 71 ? -8.405 6.082 3.822 1.00 98.06 71 GLU A C 1
ATOM 578 O O . GLU A 1 71 ? -9.354 5.722 3.130 1.00 98.06 71 GLU A O 1
ATOM 583 N N . CYS A 1 72 ? -7.162 5.643 3.603 1.00 98.38 72 CYS A N 1
ATOM 584 C CA . CYS A 1 72 ? -6.795 4.746 2.508 1.00 98.38 72 CYS A CA 1
ATOM 585 C C . CYS A 1 72 ? -6.755 3.268 2.908 1.00 98.38 72 CYS A C 1
ATOM 587 O O . CYS A 1 72 ? -6.420 2.423 2.078 1.00 98.38 72 CYS A O 1
ATOM 589 N N . LEU A 1 73 ? -7.116 2.923 4.151 1.00 98.38 73 LEU A N 1
ATOM 590 C CA . LEU A 1 73 ? -7.169 1.530 4.603 1.00 98.38 73 LEU A CA 1
ATOM 591 C C . LEU A 1 73 ? -8.004 0.611 3.693 1.00 98.38 73 LEU A C 1
ATOM 593 O O . LEU A 1 73 ? -7.538 -0.499 3.437 1.00 98.38 73 LEU A O 1
ATOM 597 N N . PRO A 1 74 ? -9.189 1.003 3.171 1.00 97.69 74 PRO A N 1
ATOM 598 C CA . PRO A 1 74 ? -9.955 0.127 2.284 1.00 97.69 74 PRO A CA 1
ATOM 599 C C . PRO A 1 74 ? -9.155 -0.301 1.044 1.00 97.69 74 PRO A C 1
ATOM 601 O O . PRO A 1 74 ? -9.092 -1.489 0.731 1.00 97.69 74 PRO A O 1
ATOM 604 N N . GLU A 1 75 ? -8.511 0.653 0.373 1.00 98.12 75 GLU A N 1
ATOM 605 C CA . GLU A 1 75 ? -7.685 0.416 -0.810 1.00 98.12 75 GLU A CA 1
ATOM 606 C C . GLU A 1 75 ? -6.393 -0.339 -0.507 1.00 98.12 75 GLU A C 1
ATOM 608 O O . GLU A 1 75 ? -6.010 -1.231 -1.265 1.00 98.12 75 GLU A O 1
ATOM 613 N N . LEU A 1 76 ? -5.733 -0.014 0.606 1.00 98.44 76 LEU A N 1
ATOM 614 C CA . LEU A 1 76 ? -4.521 -0.708 1.032 1.00 98.44 76 LEU A CA 1
ATOM 615 C C . LEU A 1 76 ? -4.814 -2.181 1.353 1.00 98.44 76 LEU A C 1
ATOM 617 O O . LEU A 1 76 ? -4.043 -3.048 0.950 1.00 98.44 76 LEU A O 1
ATOM 621 N N . PHE A 1 77 ? -5.947 -2.493 1.995 1.00 98.06 77 PHE A N 1
ATOM 622 C CA . PHE A 1 77 ? -6.356 -3.881 2.237 1.00 98.06 77 PHE A CA 1
ATOM 623 C C . PHE A 1 77 ? -6.719 -4.629 0.954 1.00 98.06 77 PHE A C 1
ATOM 625 O O . PHE A 1 77 ? -6.405 -5.811 0.834 1.00 98.06 77 PHE A O 1
ATOM 632 N N . GLU A 1 78 ? -7.345 -3.967 -0.021 1.00 97.12 78 GLU A N 1
ATOM 633 C CA . GLU A 1 78 ? -7.617 -4.591 -1.318 1.00 97.12 78 GLU A CA 1
ATOM 634 C C . GLU A 1 78 ? -6.315 -4.979 -2.036 1.00 97.12 78 GLU A C 1
ATOM 636 O O . GLU A 1 78 ? -6.186 -6.109 -2.511 1.00 97.12 78 GLU A O 1
ATOM 641 N N . ALA A 1 79 ? -5.321 -4.089 -2.045 1.00 97.81 79 ALA A N 1
ATOM 642 C CA . ALA A 1 79 ? -4.012 -4.369 -2.627 1.00 97.81 79 ALA A CA 1
ATOM 643 C C . ALA A 1 79 ? -3.235 -5.453 -1.852 1.00 97.81 79 ALA A C 1
ATOM 645 O O . ALA A 1 79 ? -2.679 -6.362 -2.476 1.00 97.81 79 ALA A O 1
ATOM 646 N N . LEU A 1 80 ? -3.265 -5.411 -0.513 1.00 97.31 80 LEU A N 1
ATOM 647 C CA . LEU A 1 80 ? -2.717 -6.452 0.365 1.00 97.31 80 LEU A CA 1
ATOM 648 C C . LEU A 1 80 ? -3.319 -7.822 0.018 1.00 97.31 80 LEU A C 1
ATOM 650 O O . LEU A 1 80 ? -2.589 -8.783 -0.213 1.00 97.31 80 LEU A O 1
ATOM 654 N N . PHE A 1 81 ? -4.650 -7.904 -0.082 1.00 96.56 81 PHE A N 1
ATOM 655 C CA . PHE A 1 81 ? -5.355 -9.139 -0.419 1.00 96.56 81 PHE A CA 1
ATOM 656 C C . PHE A 1 81 ? -4.921 -9.703 -1.773 1.00 96.56 81 PHE A C 1
ATOM 658 O O . PHE A 1 81 ? -4.702 -10.907 -1.883 1.00 96.56 81 PHE A O 1
ATOM 665 N N . LEU A 1 82 ? -4.778 -8.856 -2.799 1.00 97.25 82 LEU A N 1
ATOM 666 C CA . LEU A 1 82 ? -4.306 -9.292 -4.117 1.00 97.25 82 LEU A CA 1
ATOM 667 C C . LEU A 1 82 ? -2.899 -9.894 -4.039 1.00 97.25 82 LEU A C 1
ATOM 669 O O . LEU A 1 82 ? -2.675 -10.984 -4.560 1.00 97.25 82 LEU A O 1
ATOM 673 N N . ASN A 1 83 ? -1.981 -9.242 -3.323 1.00 97.31 83 ASN A N 1
ATOM 674 C CA . ASN A 1 83 ? -0.639 -9.775 -3.089 1.00 97.31 83 ASN A CA 1
ATOM 675 C C . ASN A 1 83 ? -0.660 -11.123 -2.353 1.00 97.31 83 ASN A C 1
ATOM 677 O O . ASN A 1 83 ? 0.072 -12.035 -2.734 1.00 97.31 83 ASN A O 1
ATOM 681 N N . GLU A 1 84 ? -1.517 -11.287 -1.339 1.00 95.75 84 GLU A N 1
ATOM 682 C CA . GLU A 1 84 ? -1.655 -12.567 -0.629 1.00 95.75 84 GLU A CA 1
ATOM 683 C C . GLU A 1 84 ? -2.196 -13.674 -1.541 1.00 95.75 84 GLU A C 1
ATOM 685 O O . GLU A 1 84 ? -1.725 -14.810 -1.478 1.00 95.75 84 GLU A O 1
ATOM 690 N N . GLN A 1 85 ? -3.163 -13.362 -2.416 1.00 96.62 85 GLN A N 1
ATOM 691 C CA . GLN A 1 85 ? -3.675 -14.322 -3.404 1.00 96.62 85 GLN A CA 1
ATOM 692 C C . GLN A 1 85 ? -2.604 -14.737 -4.423 1.00 96.62 85 GLN A C 1
ATOM 694 O O . GLN A 1 85 ? -2.630 -15.866 -4.911 1.00 96.62 85 GLN A O 1
ATOM 699 N N . GLU A 1 86 ? -1.660 -13.846 -4.723 1.00 96.62 86 GLU A N 1
ATOM 700 C CA . GLU A 1 86 ? -0.497 -14.115 -5.573 1.00 96.62 86 GLU A CA 1
ATOM 701 C C . GLU A 1 86 ? 0.648 -14.834 -4.826 1.00 96.62 86 GLU A C 1
ATOM 703 O O . GLU A 1 86 ? 1.600 -15.290 -5.457 1.00 96.62 86 GLU A O 1
ATOM 708 N N . GLY A 1 87 ? 0.534 -15.018 -3.504 1.00 96.62 87 GLY A N 1
ATOM 709 C CA . GLY A 1 87 ? 1.487 -15.773 -2.684 1.00 96.62 87 GLY A CA 1
ATOM 710 C C . GLY A 1 87 ? 2.619 -14.943 -2.071 1.00 96.62 87 GLY A C 1
ATOM 711 O O . GLY A 1 87 ? 3.637 -15.519 -1.684 1.00 96.62 87 GLY A O 1
ATOM 712 N N . HIS A 1 88 ? 2.456 -13.622 -1.977 1.00 96.25 88 HIS A N 1
ATOM 713 C CA . HIS A 1 88 ? 3.438 -12.709 -1.385 1.00 96.25 88 HIS A CA 1
ATOM 714 C C . HIS A 1 88 ? 3.175 -12.461 0.109 1.00 96.25 88 HIS A C 1
ATOM 716 O O . HIS A 1 88 ? 2.038 -12.522 0.577 1.00 96.25 88 HIS A O 1
ATOM 722 N N . ASP A 1 89 ? 4.243 -12.206 0.867 1.00 89.44 89 ASP A N 1
ATOM 723 C CA . ASP A 1 89 ? 4.226 -12.064 2.329 1.00 89.44 89 ASP A CA 1
ATOM 724 C C . ASP A 1 89 ? 3.728 -10.697 2.820 1.00 89.44 89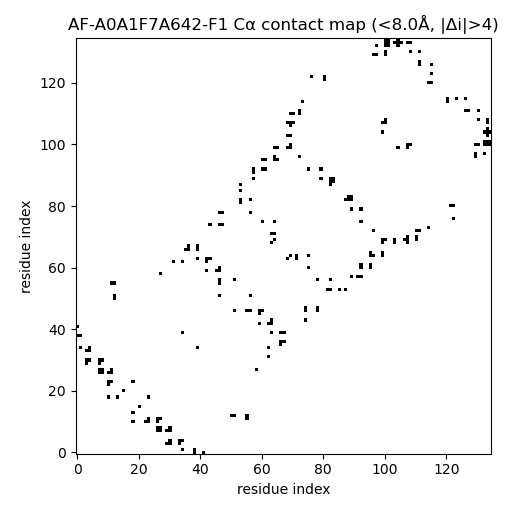 ASP A C 1
ATOM 726 O O . ASP A 1 89 ? 3.171 -10.640 3.921 1.00 89.44 89 ASP A O 1
ATOM 730 N N . ASN A 1 90 ? 3.824 -9.654 1.988 1.00 93.19 90 ASN A N 1
ATOM 731 C CA . ASN A 1 90 ? 3.355 -8.289 2.247 1.00 93.19 90 ASN A CA 1
ATOM 732 C C . ASN A 1 90 ? 4.091 -7.556 3.379 1.00 93.19 90 ASN A C 1
ATOM 734 O O . ASN A 1 90 ? 3.486 -6.754 4.099 1.00 93.19 90 ASN A O 1
ATOM 738 N N . ASP A 1 91 ? 5.385 -7.812 3.568 1.00 93.50 91 ASP A N 1
ATOM 739 C CA . ASP A 1 91 ? 6.145 -7.223 4.677 1.00 93.50 91 ASP A CA 1
ATOM 740 C C . ASP A 1 91 ? 6.172 -5.685 4.620 1.00 93.50 91 ASP A C 1
ATOM 742 O O . ASP A 1 91 ? 5.938 -5.026 5.639 1.00 93.50 91 ASP A O 1
ATOM 746 N N . SER A 1 92 ? 6.371 -5.091 3.436 1.00 92.19 92 SER A N 1
ATOM 747 C CA . SER A 1 92 ? 6.347 -3.629 3.281 1.00 92.19 92 SER A CA 1
ATOM 748 C C . SER A 1 92 ? 4.952 -3.045 3.509 1.00 92.19 92 SER A C 1
ATOM 750 O O . SER A 1 92 ? 4.817 -2.047 4.211 1.00 92.19 92 SER A O 1
ATOM 752 N N . PHE A 1 93 ? 3.898 -3.693 3.007 1.00 93.00 93 PHE A N 1
ATOM 753 C CA . PHE A 1 93 ? 2.521 -3.270 3.288 1.00 93.00 93 PHE A CA 1
ATOM 754 C C . PHE A 1 93 ? 2.225 -3.256 4.787 1.00 93.00 93 PHE A C 1
ATOM 756 O O . PHE A 1 93 ? 1.671 -2.288 5.306 1.00 93.00 93 PHE A O 1
ATOM 763 N N . ARG A 1 94 ? 2.582 -4.337 5.490 1.00 95.19 94 ARG A N 1
ATOM 764 C CA . ARG A 1 94 ? 2.339 -4.466 6.929 1.00 95.19 94 ARG A CA 1
ATOM 765 C C . ARG A 1 94 ? 3.094 -3.407 7.722 1.00 95.19 94 ARG A C 1
ATOM 767 O O . ARG A 1 94 ? 2.509 -2.861 8.652 1.00 95.19 94 ARG A O 1
ATOM 774 N N . LEU A 1 95 ? 4.324 -3.072 7.323 1.00 97.12 95 LEU A N 1
ATOM 775 C CA . LEU A 1 95 ? 5.067 -1.948 7.895 1.00 97.12 95 LEU A CA 1
ATOM 776 C C . LEU A 1 95 ? 4.266 -0.641 7.778 1.00 97.12 95 LEU A C 1
ATOM 778 O O . LEU A 1 95 ? 3.965 -0.019 8.795 1.00 97.12 95 LEU A O 1
ATOM 782 N N . PHE A 1 96 ? 3.846 -0.256 6.572 1.00 97.88 96 PHE A N 1
ATOM 783 C CA . PHE A 1 96 ? 3.145 1.019 6.380 1.00 97.88 96 PHE A CA 1
ATOM 784 C C . PHE A 1 96 ? 1.763 1.052 7.041 1.00 97.88 96 PHE A C 1
ATOM 786 O O . PHE A 1 96 ? 1.359 2.081 7.578 1.00 97.88 96 PHE A O 1
ATOM 793 N N . LEU A 1 97 ? 1.055 -0.081 7.091 1.00 98.25 97 LEU A N 1
ATOM 794 C CA . LEU A 1 97 ? -0.179 -0.196 7.868 1.00 98.25 97 LEU A CA 1
ATOM 795 C C . LEU A 1 97 ? 0.081 0.076 9.356 1.00 98.25 97 LEU A C 1
ATOM 797 O O . LEU A 1 97 ? -0.664 0.844 9.967 1.00 98.25 97 LEU A O 1
ATOM 801 N N . THR A 1 98 ? 1.138 -0.504 9.938 1.00 98.19 98 THR A N 1
ATOM 802 C CA . THR A 1 98 ? 1.492 -0.234 11.341 1.00 98.19 98 THR A CA 1
ATOM 803 C C . THR A 1 98 ? 1.880 1.223 11.572 1.00 98.19 98 THR A C 1
ATOM 805 O O . THR A 1 98 ? 1.437 1.799 12.560 1.00 98.19 98 THR A O 1
ATOM 808 N N . GLU A 1 99 ? 2.587 1.860 10.635 1.00 98.12 99 GLU A N 1
ATOM 809 C CA . GLU A 1 99 ? 2.906 3.292 10.717 1.00 98.12 99 GLU A CA 1
ATOM 810 C C . GLU A 1 99 ? 1.639 4.167 10.714 1.00 98.12 99 GLU A C 1
ATOM 812 O O . GLU A 1 99 ? 1.545 5.118 11.494 1.00 98.12 99 GLU A O 1
ATOM 817 N N . ILE A 1 100 ? 0.621 3.831 9.909 1.00 98.50 100 ILE A N 1
ATOM 818 C CA . ILE A 1 100 ? -0.693 4.500 9.960 1.00 98.50 100 ILE A CA 1
ATOM 819 C C . ILE A 1 100 ? -1.328 4.320 11.344 1.00 98.50 100 ILE A C 1
ATOM 821 O O . ILE A 1 100 ? -1.789 5.285 11.950 1.00 98.50 100 ILE A O 1
ATOM 825 N N . ALA A 1 101 ? -1.364 3.088 11.855 1.00 98.50 101 ALA A N 1
ATOM 826 C CA . ALA A 1 101 ? -1.988 2.789 13.142 1.00 98.50 101 ALA A CA 1
ATOM 827 C C . ALA A 1 101 ? -1.302 3.484 14.326 1.00 98.50 101 ALA A C 1
ATOM 829 O O . ALA A 1 101 ? -1.987 3.870 15.269 1.00 98.50 101 ALA A O 1
ATOM 830 N N . GLU A 1 102 ? 0.018 3.656 14.274 1.00 98.00 102 GLU A N 1
ATOM 831 C CA . GLU A 1 102 ? 0.793 4.342 15.311 1.00 98.00 102 GLU A CA 1
ATOM 832 C C . GLU A 1 102 ? 0.716 5.871 15.197 1.00 98.00 102 GLU A C 1
ATOM 834 O O . GLU A 1 102 ? 0.782 6.567 16.210 1.00 98.00 102 GLU A O 1
ATOM 839 N N . SER A 1 103 ? 0.569 6.411 13.983 1.00 97.88 103 SER A N 1
ATOM 840 C CA . SER A 1 103 ? 0.485 7.862 13.754 1.00 97.88 103 SER A CA 1
ATOM 841 C C . SER A 1 103 ? -0.926 8.430 13.927 1.00 97.88 103 SER A C 1
ATOM 843 O O . SER A 1 103 ? -1.077 9.571 14.366 1.00 97.88 103 SER A O 1
ATOM 845 N N . GLU A 1 104 ? -1.960 7.643 13.621 1.00 98.12 104 GLU A N 1
ATOM 846 C CA . GLU A 1 104 ? -3.371 8.033 13.695 1.00 98.12 104 GLU A CA 1
ATOM 847 C C . GLU A 1 104 ? -4.218 7.033 14.523 1.00 98.12 104 GLU A C 1
ATOM 849 O O . GLU A 1 104 ? -5.233 6.544 14.021 1.00 98.12 104 GLU A O 1
ATOM 854 N N . PRO A 1 105 ? -3.864 6.687 15.776 1.00 98.19 105 PRO A N 1
ATOM 855 C CA . PRO A 1 105 ? -4.436 5.528 16.469 1.00 98.19 105 PRO A CA 1
ATOM 856 C C . PRO A 1 105 ? -5.962 5.569 16.625 1.00 98.19 105 PRO A C 1
ATOM 858 O O . PRO A 1 105 ? -6.629 4.568 16.353 1.00 98.19 105 PRO A O 1
ATOM 861 N N . GLU A 1 106 ? -6.555 6.703 17.006 1.00 98.19 106 GLU A N 1
ATOM 862 C CA . GLU A 1 106 ? -8.011 6.817 17.153 1.00 98.19 106 GLU A CA 1
ATOM 863 C C . GLU A 1 106 ? -8.732 6.714 15.807 1.00 98.19 106 GLU A C 1
ATOM 865 O O . GLU A 1 106 ? -9.686 5.946 15.670 1.00 98.19 106 GLU A O 1
ATOM 870 N N . LYS A 1 107 ? -8.250 7.446 14.799 1.00 98.44 107 LYS A N 1
ATOM 871 C CA . LYS A 1 107 ? -8.857 7.490 13.462 1.00 98.44 107 LYS A CA 1
ATOM 872 C C . LYS A 1 107 ? -8.696 6.154 12.731 1.00 98.44 107 LYS A C 1
ATOM 874 O O . LYS A 1 107 ? -9.654 5.658 12.140 1.00 98.44 107 LYS A O 1
ATOM 879 N N . CYS A 1 108 ? -7.525 5.528 12.835 1.00 98.62 108 CYS A N 1
ATOM 880 C CA . CYS A 1 108 ? -7.255 4.194 12.310 1.00 98.62 108 CYS A CA 1
ATOM 881 C C . CYS A 1 108 ? -8.194 3.172 12.951 1.00 98.62 108 CYS A C 1
ATOM 883 O O . CYS A 1 108 ? -8.871 2.422 12.249 1.00 98.62 108 CYS A O 1
ATOM 885 N N . LYS A 1 109 ? -8.338 3.203 14.282 1.00 98.69 109 LYS A N 1
ATOM 886 C CA . LYS A 1 109 ? -9.279 2.337 14.997 1.00 98.69 109 LYS A CA 1
ATOM 887 C C . LYS A 1 109 ? -10.721 2.539 14.536 1.00 98.69 109 LYS A C 1
ATOM 889 O O . LYS A 1 109 ? -11.416 1.551 14.311 1.00 98.69 109 LYS A O 1
ATOM 894 N N . GLU A 1 110 ? -11.183 3.778 14.384 1.00 98.44 110 GLU A N 1
ATOM 895 C CA . GLU A 1 110 ? -12.529 4.069 13.873 1.00 98.44 110 GLU A CA 1
ATOM 896 C C . GLU A 1 110 ? -12.746 3.470 12.475 1.00 98.44 110 GLU A C 1
ATOM 898 O O . GLU A 1 110 ? -13.718 2.738 12.265 1.00 98.44 110 GLU A O 1
ATOM 903 N N . GLN A 1 111 ? -11.807 3.686 11.550 1.00 98.38 111 GLN A N 1
ATOM 904 C CA . GLN A 1 111 ? -11.873 3.134 10.194 1.00 98.38 111 GLN A CA 1
ATOM 905 C C . GLN A 1 111 ? -11.824 1.598 10.181 1.00 98.38 111 GLN A C 1
ATOM 907 O O . GLN A 1 111 ? -12.605 0.952 9.477 1.00 98.38 111 GLN A O 1
ATOM 912 N N . LEU A 1 112 ? -10.977 0.984 11.011 1.00 98.62 112 LEU A N 1
ATOM 913 C CA . LEU A 1 112 ? -10.903 -0.472 11.155 1.00 98.62 112 LEU A CA 1
ATOM 914 C C . LEU A 1 112 ? -12.215 -1.058 11.680 1.00 98.62 112 LEU A C 1
ATOM 916 O O . LEU A 1 112 ? -12.689 -2.065 11.153 1.00 98.62 112 LEU A O 1
ATOM 920 N N . MET A 1 113 ? -12.855 -0.416 12.660 1.00 98.31 113 MET A N 1
ATOM 921 C CA . MET A 1 113 ? -14.161 -0.854 13.163 1.00 98.31 113 MET A CA 1
ATOM 922 C C . MET A 1 113 ? -15.250 -0.759 12.086 1.00 98.31 113 MET A C 1
ATOM 924 O O . MET A 1 113 ? -16.092 -1.657 11.986 1.00 98.31 113 MET A O 1
ATOM 928 N N . LEU A 1 114 ? -15.220 0.280 11.241 1.00 98.00 114 LEU A N 1
ATOM 929 C CA . LEU A 1 114 ? -16.121 0.395 10.091 1.00 98.00 114 LEU A CA 1
ATOM 930 C C . LEU A 1 114 ? -15.893 -0.735 9.080 1.00 98.00 114 LEU A C 1
ATOM 932 O O . LEU A 1 114 ? -16.860 -1.357 8.637 1.00 98.00 114 LEU A O 1
ATOM 936 N N . LEU A 1 115 ? -14.640 -1.041 8.740 1.00 98.12 115 LEU A N 1
ATOM 937 C CA . LEU A 1 115 ? -14.294 -2.134 7.827 1.00 98.12 115 LEU A CA 1
ATOM 938 C C . LEU A 1 115 ? -14.712 -3.502 8.378 1.00 98.12 115 LEU A C 1
ATOM 940 O O . LEU A 1 115 ? -15.367 -4.269 7.673 1.00 98.12 115 LEU A O 1
ATOM 944 N N . LEU A 1 116 ? -14.420 -3.779 9.649 1.00 98.19 116 LEU A N 1
ATOM 945 C CA . LEU A 1 116 ? -14.772 -5.036 10.318 1.00 98.19 116 LEU A CA 1
ATOM 946 C C . LEU A 1 116 ? -16.289 -5.251 10.431 1.00 98.19 116 LEU A C 1
ATOM 948 O O . LEU A 1 116 ? -16.742 -6.396 10.477 1.00 98.19 116 LEU A O 1
ATOM 952 N N . SER A 1 117 ? -17.082 -4.174 10.431 1.00 97.56 117 SER A N 1
ATOM 953 C CA . SER A 1 117 ? -18.549 -4.259 10.425 1.00 97.56 117 SER A CA 1
ATOM 954 C C . SER A 1 117 ?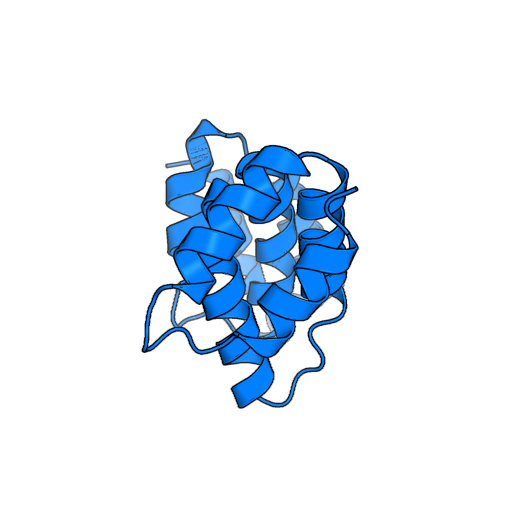 -19.135 -4.747 9.091 1.00 97.56 117 SER A C 1
ATOM 956 O O . SER A 1 117 ? -20.283 -5.200 9.055 1.00 97.56 117 SER A O 1
ATOM 958 N N . LYS A 1 118 ? -18.364 -4.696 7.993 1.00 97.19 118 LYS A N 1
ATOM 959 C CA . LYS A 1 118 ? -18.815 -5.138 6.668 1.00 97.19 118 LYS A CA 1
ATOM 960 C C . LYS A 1 118 ? -18.744 -6.670 6.567 1.00 97.19 118 LYS A C 1
ATOM 962 O O . LYS A 1 118 ? -17.692 -7.265 6.829 1.00 97.19 118 LYS A O 1
ATOM 967 N N . PRO A 1 119 ? -19.838 -7.353 6.181 1.00 93.19 119 PRO A N 1
ATOM 968 C CA . PRO A 1 119 ? -19.886 -8.815 6.185 1.00 93.19 119 PRO A CA 1
ATOM 969 C C . PRO A 1 119 ? -18.883 -9.452 5.213 1.00 93.19 119 PRO A C 1
ATOM 971 O O . PRO A 1 119 ? -18.321 -10.502 5.530 1.00 93.19 119 PRO A O 1
ATOM 974 N N . ASP A 1 120 ? -18.629 -8.794 4.085 1.00 93.88 120 ASP A N 1
ATOM 975 C CA . ASP A 1 120 ? -17.814 -9.222 2.946 1.00 93.88 120 ASP A CA 1
ATOM 976 C C . ASP A 1 120 ? -16.362 -8.713 2.974 1.00 93.88 120 ASP A C 1
ATOM 978 O O . ASP A 1 120 ? -15.600 -8.978 2.043 1.00 93.88 120 ASP A O 1
ATOM 982 N N . PHE A 1 121 ? -15.949 -8.018 4.038 1.00 96.38 121 PHE A N 1
ATOM 983 C CA . PHE A 1 121 ? -14.568 -7.566 4.180 1.00 96.38 121 PHE A CA 1
ATOM 984 C C . PHE A 1 121 ? -13.606 -8.762 4.260 1.00 96.38 121 PHE A C 1
ATOM 986 O O . PHE A 1 121 ? -13.752 -9.635 5.119 1.00 96.38 121 PHE A O 1
ATOM 993 N N . LYS A 1 122 ? -12.638 -8.819 3.336 1.00 94.19 122 LYS A N 1
ATOM 994 C CA . LYS A 1 122 ? -11.778 -9.993 3.110 1.00 94.19 122 LYS A CA 1
ATOM 995 C C . LYS A 1 122 ? -10.597 -10.071 4.085 1.00 94.19 122 LYS A C 1
ATOM 997 O O . LYS A 1 122 ? -10.232 -11.168 4.497 1.00 94.19 122 LYS A O 1
ATOM 1002 N N . ASN A 1 123 ? -10.069 -8.931 4.528 1.00 95.38 123 ASN A N 1
ATOM 1003 C CA . ASN A 1 123 ? -8.858 -8.834 5.356 1.00 95.38 123 ASN A CA 1
ATOM 1004 C C . ASN A 1 123 ? -9.159 -8.692 6.854 1.00 95.38 123 ASN A C 1
ATOM 1006 O O . ASN A 1 123 ? -8.536 -7.900 7.557 1.00 95.38 123 ASN A O 1
ATOM 1010 N N . LYS A 1 124 ? -10.135 -9.453 7.372 1.00 96.56 124 LYS A N 1
ATOM 1011 C CA . LYS A 1 124 ? -10.529 -9.366 8.794 1.00 96.56 124 LYS A CA 1
ATOM 1012 C C . LYS A 1 124 ? -9.362 -9.640 9.736 1.00 96.56 124 LYS A C 1
ATOM 1014 O O . LYS A 1 124 ? -9.184 -8.902 10.694 1.00 96.56 124 LYS A O 1
ATOM 1019 N N . LYS A 1 125 ? -8.550 -10.658 9.432 1.00 95.25 125 LYS A N 1
ATOM 1020 C CA . LYS A 1 125 ? -7.392 -11.029 10.256 1.00 95.25 125 LYS A CA 1
ATOM 1021 C C . LYS A 1 125 ? -6.351 -9.914 10.311 1.00 95.25 125 LYS A C 1
ATOM 1023 O O . LYS A 1 125 ? -5.871 -9.606 11.396 1.00 95.25 125 LYS A O 1
ATOM 1028 N N . ASP A 1 126 ? -6.039 -9.298 9.172 1.00 96.56 126 ASP A N 1
ATOM 1029 C CA . ASP A 1 126 ? -5.073 -8.200 9.116 1.00 96.56 126 ASP A CA 1
ATOM 1030 C C . ASP A 1 126 ? -5.603 -6.956 9.829 1.00 96.56 126 ASP A C 1
ATOM 1032 O O . ASP A 1 126 ? -4.866 -6.326 10.576 1.00 96.56 126 ASP A O 1
ATOM 1036 N N . ALA A 1 127 ? -6.892 -6.635 9.687 1.00 97.94 127 ALA A N 1
ATOM 1037 C CA . ALA A 1 127 ? -7.502 -5.524 10.413 1.00 97.94 127 ALA A CA 1
ATOM 1038 C C . ALA A 1 127 ? -7.552 -5.757 11.934 1.00 97.94 127 ALA A C 1
ATOM 1040 O O . ALA A 1 127 ? -7.261 -4.848 12.709 1.00 97.94 127 ALA A O 1
ATOM 1041 N N . GLU A 1 128 ? -7.885 -6.972 12.380 1.00 98.00 128 GLU A N 1
ATOM 1042 C CA . GLU A 1 128 ? -7.856 -7.360 13.799 1.00 98.00 128 GLU A CA 1
ATOM 1043 C C . GLU A 1 128 ? -6.437 -7.327 14.380 1.00 98.00 128 GLU A C 1
ATOM 1045 O O . GLU A 1 128 ? -6.240 -6.915 15.524 1.00 98.00 128 GLU A O 1
ATOM 1050 N N . TRP A 1 129 ? -5.441 -7.749 13.599 1.00 97.75 129 TRP A N 1
ATOM 1051 C CA . TRP A 1 129 ? -4.032 -7.614 13.955 1.00 97.75 129 TRP A CA 1
ATOM 1052 C C . TRP A 1 129 ? -3.625 -6.141 14.048 1.00 97.75 129 TRP A C 1
ATOM 1054 O O . TRP A 1 129 ? -3.018 -5.742 15.042 1.00 97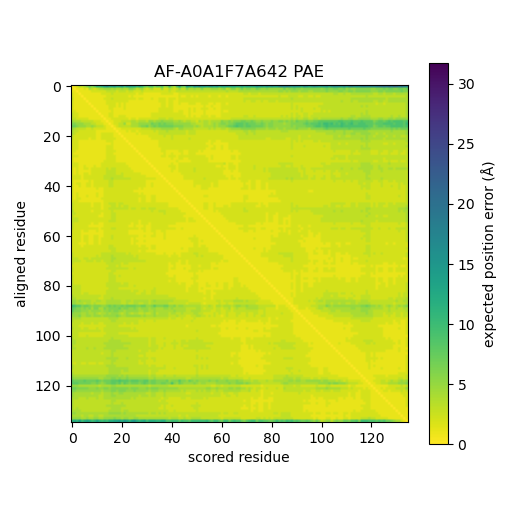.75 129 TRP A O 1
ATOM 1064 N N . LEU A 1 130 ? -4.028 -5.319 13.077 1.00 98.25 130 LEU A N 1
ATOM 1065 C CA . LEU A 1 130 ? -3.656 -3.910 13.015 1.00 98.25 130 LEU A CA 1
ATOM 1066 C C . LEU A 1 130 ? -4.209 -3.094 14.194 1.00 98.25 130 LEU A C 1
ATOM 1068 O O . LEU A 1 130 ? -3.524 -2.210 14.704 1.00 98.25 130 LEU A O 1
ATOM 1072 N N . LEU A 1 131 ? -5.386 -3.456 14.721 1.00 98.31 131 LEU A N 1
ATOM 1073 C CA . LEU A 1 131 ? -5.947 -2.857 15.941 1.00 98.31 131 LEU A CA 1
ATOM 1074 C C . LEU A 1 131 ? -5.003 -2.927 17.157 1.00 98.31 131 LEU A C 1
ATOM 1076 O O . LEU A 1 131 ? -5.149 -2.129 18.082 1.00 98.31 131 LEU A O 1
ATOM 1080 N N . GLN A 1 132 ? -4.041 -3.858 17.188 1.00 97.56 132 GLN A N 1
ATOM 1081 C CA . GLN A 1 132 ? -3.067 -3.982 18.282 1.00 97.56 132 GLN A CA 1
ATOM 1082 C C . GLN A 1 132 ? -2.023 -2.852 18.298 1.00 97.56 132 GLN A C 1
ATOM 1084 O O . GLN A 1 132 ? -1.322 -2.686 19.303 1.00 97.56 132 GLN A O 1
ATOM 1089 N N . PHE A 1 133 ? -1.927 -2.089 17.206 1.00 97.81 133 PHE A N 1
ATOM 1090 C CA . PHE A 1 133 ? -0.994 -0.976 17.025 1.00 97.81 133 PHE A CA 1
ATOM 1091 C C . PHE A 1 133 ? -1.653 0.393 17.254 1.00 97.81 133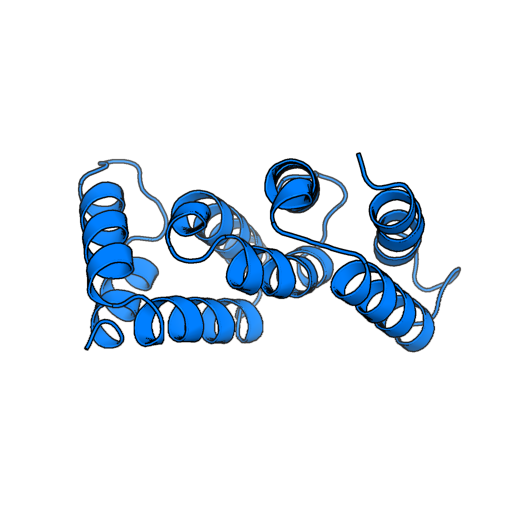 PHE A C 1
ATOM 1093 O O . PHE A 1 133 ? -0.943 1.364 17.480 1.00 97.81 133 PHE A O 1
ATOM 1100 N N . CYS A 1 134 ? -2.989 0.468 17.304 1.00 96.81 134 CYS A N 1
ATOM 1101 C CA . CYS A 1 134 ? -3.733 1.687 17.641 1.00 96.81 134 CYS A CA 1
ATOM 1102 C C . CYS A 1 134 ? -3.690 1.973 19.161 1.00 96.81 134 CYS A C 1
ATOM 1104 O O . CYS A 1 134 ? -4.656 1.670 19.874 1.00 96.81 134 CYS A O 1
ATOM 1106 N N . LYS A 1 135 ? -2.561 2.487 19.666 1.00 89.62 135 LYS A N 1
ATOM 1107 C CA . LYS A 1 135 ? -2.293 2.726 21.099 1.00 89.62 135 LYS A CA 1
ATOM 1108 C C . LYS A 1 135 ? -2.194 4.194 21.473 1.00 89.62 135 LYS A C 1
ATOM 1110 O O . LYS A 1 135 ? -1.627 4.962 20.675 1.00 89.62 135 LYS A O 1
#

Solvent-accessible surface area (backbone atoms only — not comparable to full-atom values): 7517 Å² total; per-residue (Å²): 137,61,66,61,44,57,57,25,50,56,49,60,65,44,55,67,92,80,41,47,71,67,58,28,52,52,28,50,50,53,25,52,75,71,55,50,63,90,42,46,69,59,51,55,53,57,55,68,35,86,76,53,52,61,67,55,39,44,60,47,40,48,57,45,35,75,56,48,34,50,80,38,48,70,61,51,49,54,49,50,50,51,27,46,76,75,72,48,88,51,65,66,47,53,51,42,51,45,51,30,16,57,75,37,21,69,60,27,45,54,44,43,53,58,48,66,68,41,92,81,55,83,56,52,69,60,48,62,56,47,54,76,41,38,107

Radius of gyration: 14.92 Å; Cα contacts (8 Å, |Δi|>4): 137; chains: 1; bounding box: 38×32×42 Å

Secondary structure (DSSP, 8-state):
--HHHHHHHHHHTS-TTTS-HHHHHHHHHHHHHH--GGGHHHHHHHHT-TT--HHHHHHHHHHHHHHHGGGGHHHHHHHHHHHHHTT---HHHHHHHHHHHHHSHHHHHHHHHHHHTSTT-S-HHHHHHHTTT--